Protein AF-A0A7Y7DMB6-F1 (afdb_monomer_lite)

Sequence (47 aa):
MTKKALITGVTGQDGSYLAEFLLEKGYEVHGIKRRASSFNTQRIDHI

Radius of gyration: 10.58 Å; chains: 1; bounding box: 21×18×27 Å

Structure (mmCIF, N/CA/C/O backbone):
data_AF-A0A7Y7DMB6-F1
#
_entry.id   AF-A0A7Y7DMB6-F1
#
loop_
_atom_site.group_PDB
_atom_site.id
_atom_site.type_symbol
_atom_site.label_atom_id
_atom_site.label_alt_id
_atom_site.label_comp_id
_atom_site.label_asym_id
_atom_site.label_entity_id
_atom_site.label_seq_id
_atom_site.pdbx_PDB_ins_code
_atom_site.Cartn_x
_atom_site.Cartn_y
_atom_site.Cartn_z
_atom_site.occupancy
_atom_site.B_iso_or_equiv
_atom_site.auth_seq_id
_atom_site.auth_comp_id
_atom_site.auth_asym_id
_atom_site.auth_atom_id
_atom_site.pdbx_PDB_model_num
ATOM 1 N N . MET A 1 1 ? -14.540 6.552 13.945 1.00 78.19 1 MET A N 1
ATOM 2 C CA . MET A 1 1 ? -13.677 7.161 12.909 1.00 78.19 1 MET A CA 1
ATOM 3 C C . MET A 1 1 ? -12.582 6.166 12.575 1.00 78.19 1 MET A C 1
ATOM 5 O O . MET A 1 1 ? -11.765 5.883 13.444 1.00 78.19 1 MET A O 1
ATOM 9 N N . THR A 1 2 ? -12.596 5.602 11.372 1.00 89.31 2 THR A N 1
ATOM 10 C CA . THR A 1 2 ? -11.533 4.712 10.883 1.00 89.31 2 THR A CA 1
ATOM 11 C C . THR A 1 2 ? -10.277 5.545 10.634 1.00 89.31 2 THR A C 1
ATOM 13 O O . THR A 1 2 ? -10.352 6.597 9.997 1.00 89.31 2 THR A O 1
ATOM 16 N N . LYS A 1 3 ? -9.131 5.135 11.185 1.00 97.44 3 LYS A N 1
ATOM 17 C CA . LYS A 1 3 ? -7.865 5.848 10.960 1.00 97.44 3 LYS A CA 1
ATOM 18 C C . LYS A 1 3 ? -7.406 5.599 9.525 1.00 97.44 3 LYS A C 1
ATOM 20 O O . LYS A 1 3 ? -7.511 4.477 9.045 1.00 97.44 3 LYS A O 1
ATOM 25 N N . LYS A 1 4 ? -6.896 6.633 8.854 1.00 98.19 4 LYS A N 1
ATOM 26 C CA . LYS A 1 4 ? -6.441 6.545 7.460 1.00 98.19 4 LYS A CA 1
ATOM 27 C C . LYS A 1 4 ? -4.919 6.521 7.386 1.00 98.19 4 LYS A C 1
ATOM 29 O O . LYS A 1 4 ? -4.269 7.280 8.106 1.00 98.19 4 LYS A O 1
ATOM 34 N N . ALA A 1 5 ? -4.363 5.689 6.512 1.00 98.12 5 ALA A N 1
ATOM 35 C CA . ALA A 1 5 ? -2.930 5.610 6.244 1.00 98.12 5 ALA A CA 1
ATOM 36 C C . ALA A 1 5 ? -2.655 5.700 4.739 1.00 98.12 5 ALA A C 1
ATOM 38 O O . ALA A 1 5 ? -3.297 5.023 3.942 1.00 98.12 5 ALA A O 1
ATOM 39 N N . LEU A 1 6 ? -1.681 6.525 4.351 1.00 98.12 6 LEU A N 1
ATOM 40 C CA . LEU A 1 6 ? -1.182 6.607 2.980 1.00 98.12 6 LEU A CA 1
ATOM 41 C C . LEU A 1 6 ? 0.188 5.927 2.914 1.00 98.12 6 LEU A C 1
ATOM 43 O O . LEU A 1 6 ? 1.114 6.359 3.599 1.00 98.12 6 LEU A O 1
ATOM 47 N N . ILE A 1 7 ? 0.325 4.890 2.086 1.00 97.38 7 ILE A N 1
ATOM 48 C CA . ILE A 1 7 ? 1.575 4.140 1.912 1.00 97.38 7 ILE A CA 1
ATOM 49 C C . ILE A 1 7 ? 2.161 4.422 0.529 1.00 97.38 7 ILE A C 1
ATOM 51 O O . ILE A 1 7 ? 1.589 4.088 -0.513 1.00 97.38 7 ILE A O 1
ATOM 55 N N . THR A 1 8 ? 3.359 4.999 0.513 1.00 95.25 8 THR A N 1
ATOM 56 C CA . THR A 1 8 ? 4.205 5.073 -0.682 1.00 95.25 8 THR A CA 1
ATOM 57 C C . THR A 1 8 ? 5.086 3.836 -0.767 1.00 95.25 8 THR A C 1
ATOM 59 O O . THR A 1 8 ? 5.621 3.404 0.248 1.00 95.25 8 THR A O 1
ATOM 62 N N . GLY A 1 9 ? 5.282 3.283 -1.965 1.00 93.19 9 GLY A N 1
ATOM 63 C CA . GLY A 1 9 ? 6.028 2.025 -2.095 1.00 93.19 9 GLY A CA 1
ATOM 64 C C . GLY A 1 9 ? 5.217 0.802 -1.657 1.00 93.19 9 GLY A C 1
ATOM 65 O O . GLY A 1 9 ? 5.798 -0.230 -1.348 1.00 93.19 9 GLY 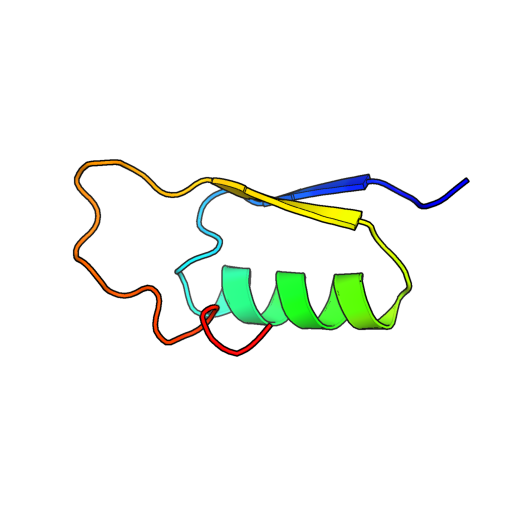A O 1
ATOM 66 N N . VAL A 1 10 ? 3.882 0.909 -1.671 1.00 95.25 10 VAL A N 1
ATOM 67 C CA . VAL A 1 10 ? 2.940 -0.149 -1.262 1.00 95.25 10 VAL A CA 1
ATOM 68 C C . VAL A 1 10 ? 3.158 -1.480 -1.997 1.00 95.25 10 VAL A C 1
ATOM 70 O O . VAL A 1 10 ? 2.922 -2.537 -1.439 1.00 95.25 10 VAL A O 1
ATOM 73 N N . THR A 1 11 ? 3.671 -1.443 -3.232 1.00 93.12 11 THR A N 1
ATOM 74 C CA . THR A 1 11 ? 3.960 -2.639 -4.046 1.00 93.12 11 THR A CA 1
ATOM 75 C C . THR A 1 11 ? 5.283 -3.335 -3.683 1.00 93.12 11 THR A C 1
ATOM 77 O O . THR A 1 11 ? 5.606 -4.385 -4.243 1.00 93.12 11 THR A O 1
ATOM 80 N N . GLY A 1 12 ? 6.106 -2.723 -2.826 1.00 92.44 12 GLY A N 1
ATOM 81 C CA . GLY A 1 12 ? 7.306 -3.348 -2.265 1.00 92.44 12 GLY A CA 1
ATOM 82 C C . GLY A 1 12 ? 6.948 -4.344 -1.160 1.00 92.44 12 GLY A C 1
ATOM 83 O O . GLY A 1 12 ? 5.827 -4.336 -0.669 1.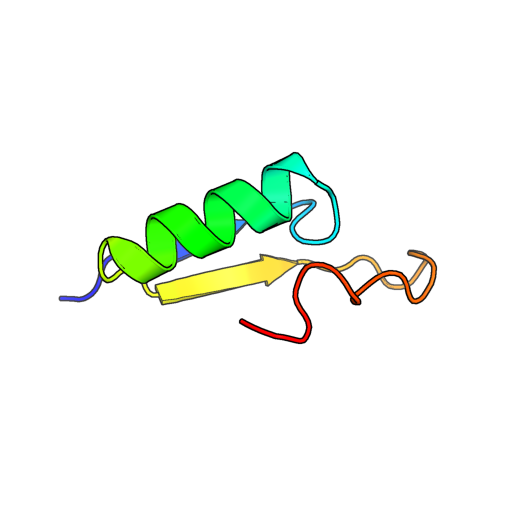00 92.44 12 GLY A O 1
ATOM 84 N N . GLN A 1 13 ? 7.902 -5.182 -0.754 1.00 93.38 13 GLN A N 1
ATOM 85 C CA . GLN A 1 13 ? 7.683 -6.191 0.292 1.00 93.38 13 GLN A CA 1
ATOM 86 C C . GLN A 1 13 ? 7.251 -5.558 1.625 1.00 93.38 13 GLN A C 1
ATOM 88 O O . GLN A 1 13 ? 6.192 -5.887 2.156 1.00 93.38 13 GLN A O 1
ATOM 93 N N . ASP A 1 14 ? 8.021 -4.589 2.116 1.00 96.44 14 ASP A N 1
ATOM 94 C CA . ASP A 1 14 ? 7.717 -3.922 3.387 1.00 96.44 14 ASP A CA 1
ATOM 95 C C . ASP A 1 14 ? 6.409 -3.126 3.305 1.00 96.44 14 ASP A C 1
ATOM 97 O O . ASP A 1 14 ? 5.628 -3.096 4.252 1.00 96.44 14 ASP A O 1
ATOM 101 N N . GLY A 1 15 ? 6.144 -2.521 2.141 1.00 96.12 15 GLY A N 1
ATOM 102 C CA . GLY A 1 15 ? 4.903 -1.802 1.868 1.00 96.12 15 GLY A CA 1
ATOM 103 C C . GLY A 1 15 ? 3.676 -2.708 1.938 1.00 96.12 15 GLY A C 1
ATOM 104 O O . GLY A 1 15 ? 2.692 -2.326 2.569 1.00 96.12 15 GLY A O 1
ATOM 105 N N . SER A 1 16 ? 3.750 -3.909 1.352 1.00 96.31 16 SER A N 1
ATOM 106 C CA . SER A 1 16 ? 2.668 -4.898 1.423 1.00 96.31 16 SER A CA 1
ATOM 107 C C . SER A 1 16 ? 2.437 -5.400 2.849 1.00 96.31 16 SER A C 1
ATOM 109 O O . SER A 1 16 ? 1.295 -5.438 3.295 1.00 96.31 16 SER A O 1
ATOM 111 N N . TYR A 1 17 ? 3.501 -5.684 3.608 1.00 97.69 1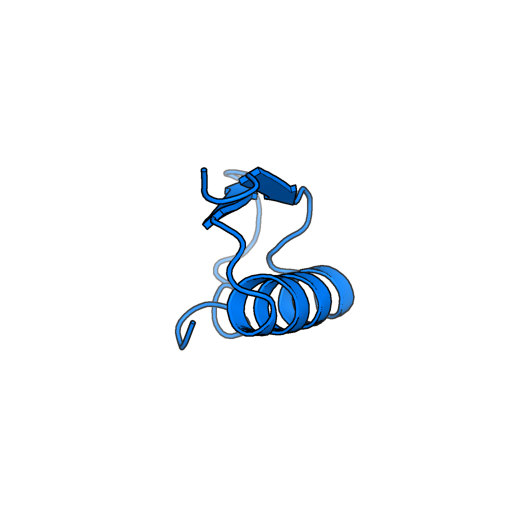7 TYR A N 1
ATOM 112 C CA . TYR A 1 17 ? 3.364 -6.174 4.987 1.00 97.69 17 TYR A CA 1
ATOM 113 C C . TYR A 1 17 ? 2.808 -5.095 5.923 1.00 97.69 17 TYR A C 1
ATOM 115 O O . TYR A 1 17 ? 1.983 -5.377 6.790 1.00 97.69 17 TYR A O 1
ATOM 123 N N . LEU A 1 18 ? 3.216 -3.836 5.732 1.00 98.19 18 LEU A N 1
ATOM 124 C CA . LEU A 1 18 ? 2.647 -2.712 6.471 1.00 98.19 18 LEU A CA 1
ATOM 125 C C . LEU A 1 18 ? 1.163 -2.506 6.135 1.00 98.19 18 LEU A C 1
ATOM 127 O O . LEU A 1 18 ? 0.384 -2.180 7.031 1.00 98.19 18 LEU A O 1
ATOM 131 N N . ALA A 1 19 ? 0.773 -2.679 4.868 1.00 98.19 19 ALA A N 1
ATOM 132 C CA . ALA A 1 19 ? -0.619 -2.566 4.447 1.00 98.19 19 ALA A CA 1
ATOM 133 C C . ALA A 1 19 ? -1.493 -3.627 5.130 1.00 98.19 19 ALA A C 1
ATOM 135 O O . ALA A 1 19 ? -2.472 -3.255 5.773 1.00 98.19 19 ALA A O 1
ATOM 136 N N . GLU A 1 20 ? -1.098 -4.903 5.077 1.00 98.00 20 GLU A N 1
ATOM 137 C CA . GLU A 1 20 ? -1.790 -6.007 5.763 1.00 98.00 20 GLU A CA 1
ATOM 138 C C . GLU A 1 20 ? -1.945 -5.733 7.262 1.00 98.00 20 GLU A C 1
ATOM 140 O O . GLU A 1 20 ? -3.059 -5.713 7.784 1.00 98.00 20 GLU A O 1
ATOM 145 N N . PHE A 1 21 ? -0.848 -5.397 7.941 1.00 98.31 21 PHE A N 1
ATOM 146 C CA . PHE A 1 21 ? -0.858 -5.105 9.373 1.00 98.31 21 PHE A CA 1
ATOM 147 C C . PHE A 1 21 ? -1.802 -3.952 9.757 1.00 98.31 21 PHE A C 1
ATOM 149 O O . PHE A 1 21 ? -2.458 -3.985 10.802 1.00 98.31 21 PHE A O 1
ATOM 156 N N . LEU A 1 22 ? -1.866 -2.893 8.945 1.00 98.25 22 LEU A N 1
ATOM 157 C CA . LEU A 1 22 ? -2.745 -1.752 9.208 1.00 98.25 22 LEU A CA 1
ATOM 158 C C . LEU A 1 22 ? -4.212 -2.084 8.921 1.00 98.25 22 LEU A C 1
ATOM 160 O O . LEU A 1 22 ? -5.080 -1.678 9.701 1.00 98.25 22 LEU A O 1
ATOM 164 N N . LEU A 1 23 ? -4.489 -2.844 7.859 1.00 97.81 23 LEU A N 1
ATOM 165 C CA . LEU A 1 23 ? -5.829 -3.348 7.555 1.00 97.81 23 LEU A CA 1
ATOM 166 C C . LEU A 1 23 ? -6.355 -4.223 8.702 1.00 97.81 23 LEU A C 1
ATOM 168 O O . LEU A 1 23 ? -7.460 -3.983 9.187 1.00 97.81 23 LEU A O 1
ATOM 172 N N . GLU A 1 24 ? -5.537 -5.140 9.230 1.00 97.88 24 GLU A N 1
ATOM 173 C CA . GLU A 1 24 ? -5.870 -5.958 10.409 1.00 97.88 24 GLU A CA 1
ATOM 174 C C . GLU A 1 24 ? -6.180 -5.114 11.656 1.00 97.88 24 GLU A C 1
ATOM 176 O O . GLU A 1 24 ? -7.008 -5.486 12.489 1.00 97.88 24 GLU A O 1
ATOM 181 N N . LYS A 1 25 ? -5.556 -3.938 11.789 1.00 97.69 25 LYS A N 1
ATOM 182 C CA . LYS A 1 25 ? -5.838 -2.978 12.870 1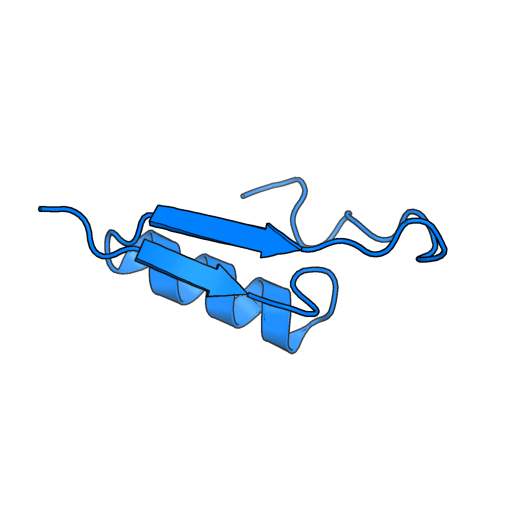.00 97.69 25 LYS A CA 1
ATOM 183 C C . LYS A 1 25 ? -7.058 -2.087 12.618 1.00 97.69 25 LYS A C 1
ATOM 185 O O . LYS A 1 25 ? -7.322 -1.194 13.427 1.00 97.69 25 LYS A O 1
ATOM 190 N N . GLY A 1 26 ? -7.789 -2.298 11.525 1.00 97.44 26 GLY A N 1
ATOM 191 C CA . GLY A 1 26 ? -8.978 -1.525 11.172 1.00 97.44 26 GLY A CA 1
ATOM 192 C C . GLY A 1 26 ? -8.658 -0.132 10.634 1.00 97.44 26 GLY A C 1
ATOM 193 O O . GLY A 1 26 ? -9.415 0.808 10.880 1.00 97.44 26 GLY A O 1
ATOM 194 N N . TYR A 1 27 ? -7.523 0.032 9.952 1.00 98.56 27 TYR A N 1
ATOM 195 C CA . TYR A 1 27 ? -7.217 1.253 9.211 1.00 98.56 27 TYR A CA 1
ATOM 196 C C . TYR A 1 27 ? -7.793 1.185 7.793 1.00 98.56 27 TYR A C 1
ATOM 198 O O . TYR A 1 27 ? -7.882 0.123 7.186 1.00 98.56 27 TYR A O 1
ATOM 206 N N . GLU A 1 28 ? -8.118 2.348 7.238 1.00 98.25 28 GLU A N 1
ATOM 207 C CA . GLU A 1 28 ? -8.334 2.537 5.803 1.00 98.25 28 GLU A CA 1
ATOM 208 C C . GLU A 1 28 ? -6.977 2.860 5.162 1.00 98.25 28 GLU A C 1
ATOM 210 O O . GLU A 1 28 ? -6.346 3.868 5.502 1.00 98.25 28 GLU A O 1
ATOM 215 N N . VAL A 1 29 ? -6.493 1.992 4.273 1.00 98.12 29 VAL A N 1
ATOM 216 C CA . VAL A 1 29 ? -5.159 2.112 3.668 1.00 98.12 29 VAL A CA 1
ATOM 217 C C . VAL A 1 29 ? -5.278 2.551 2.211 1.00 98.12 29 VAL A C 1
ATOM 219 O O . VAL A 1 29 ? -5.962 1.922 1.411 1.00 98.12 29 VAL A O 1
ATOM 222 N N . HIS A 1 30 ? -4.568 3.618 1.847 1.00 97.69 30 HIS A N 1
ATOM 223 C CA . HIS A 1 30 ? -4.425 4.078 0.470 1.00 97.69 30 HIS A CA 1
ATOM 224 C C . HIS A 1 30 ? -2.990 3.839 -0.000 1.00 97.69 30 HIS A C 1
ATOM 226 O O . HIS A 1 30 ? -2.035 4.348 0.588 1.00 97.69 30 HIS A O 1
ATOM 232 N N . GLY A 1 31 ? -2.825 3.074 -1.075 1.00 95.00 31 GLY A N 1
ATOM 233 C CA . GLY A 1 31 ? -1.524 2.787 -1.671 1.00 95.00 31 GLY A CA 1
ATOM 234 C C . GLY A 1 31 ? -1.224 3.666 -2.887 1.00 95.00 31 GLY A C 1
ATOM 235 O O . GLY A 1 31 ? -2.083 3.852 -3.747 1.00 95.00 31 GLY A O 1
ATOM 236 N N . ILE A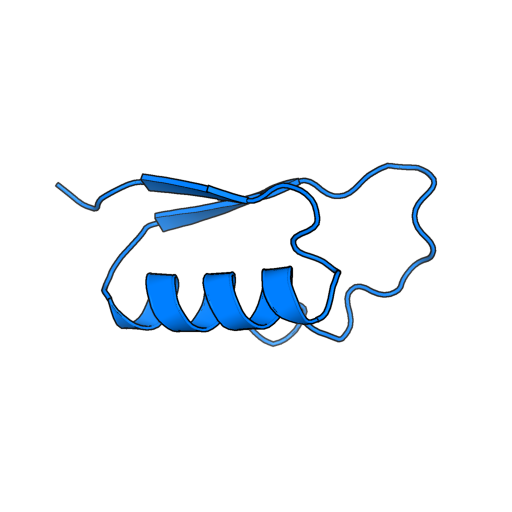 1 32 ? 0.009 4.170 -3.007 1.00 92.75 32 ILE A N 1
ATOM 237 C CA . ILE A 1 32 ? 0.476 4.867 -4.218 1.00 92.75 32 ILE A CA 1
ATOM 238 C C . ILE A 1 32 ? 1.368 3.943 -5.050 1.00 92.75 32 ILE A C 1
ATOM 240 O O . ILE A 1 32 ? 2.454 3.546 -4.618 1.00 92.75 32 ILE A O 1
ATOM 244 N N . LYS A 1 33 ? 0.952 3.687 -6.296 1.00 87.62 33 LYS A N 1
ATOM 245 C CA . LYS A 1 33 ? 1.751 3.015 -7.331 1.00 87.62 33 LYS A CA 1
ATOM 246 C C . LYS A 1 33 ? 2.266 4.036 -8.350 1.00 87.62 33 LYS A C 1
ATOM 248 O O . LYS A 1 33 ? 1.505 4.847 -8.874 1.00 87.62 33 LYS A O 1
ATOM 253 N N . ARG A 1 34 ? 3.561 3.984 -8.684 1.00 86.25 34 ARG A N 1
ATOM 254 C CA . ARG A 1 34 ? 4.134 4.810 -9.765 1.00 86.25 34 ARG A CA 1
ATOM 255 C C . ARG A 1 34 ? 3.730 4.254 -11.132 1.00 86.25 34 ARG A C 1
ATOM 257 O O . ARG A 1 34 ? 3.805 3.047 -11.343 1.00 86.25 34 ARG A O 1
ATOM 264 N N . ARG A 1 35 ? 3.416 5.129 -12.094 1.00 82.50 35 ARG A N 1
ATOM 265 C CA . ARG A 1 35 ? 3.080 4.736 -13.480 1.00 82.50 35 ARG A CA 1
ATOM 266 C C . A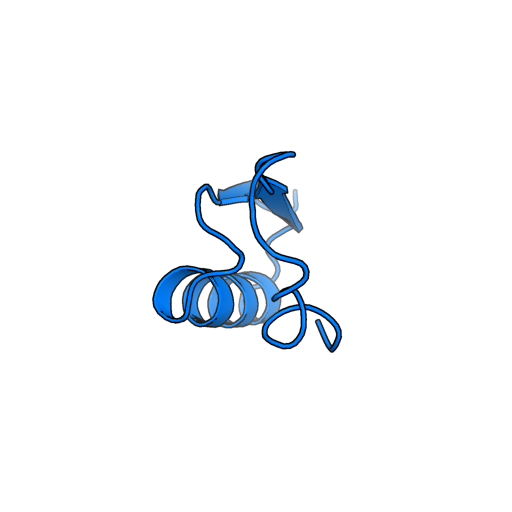RG A 1 35 ? 4.173 3.887 -14.147 1.00 82.50 35 ARG A C 1
ATOM 268 O O . ARG A 1 35 ? 3.849 2.955 -14.863 1.00 82.50 35 ARG A O 1
ATOM 275 N N . ALA A 1 36 ? 5.445 4.195 -13.881 1.00 79.44 36 ALA A N 1
ATOM 276 C CA . ALA A 1 36 ? 6.602 3.484 -14.432 1.00 79.44 36 ALA A CA 1
ATOM 277 C C . ALA A 1 36 ? 7.023 2.239 -13.627 1.00 79.44 36 ALA A C 1
ATOM 279 O O . ALA A 1 36 ? 8.044 1.632 -13.938 1.00 79.44 36 ALA A O 1
ATOM 280 N N . SER A 1 37 ? 6.294 1.871 -12.566 1.00 72.50 37 SER A N 1
ATOM 281 C CA . SER A 1 37 ? 6.564 0.598 -11.893 1.00 72.50 37 SER A CA 1
ATOM 282 C C . SER A 1 37 ? 6.139 -0.550 -12.802 1.00 72.50 37 SER A C 1
ATOM 284 O O . SER A 1 37 ? 5.057 -0.504 -13.392 1.00 72.50 37 SER A O 1
ATOM 286 N N . SER A 1 38 ? 6.978 -1.584 -12.902 1.00 69.12 38 SER A N 1
ATOM 287 C CA . SER A 1 38 ? 6.582 -2.861 -13.497 1.00 69.12 38 SER A CA 1
ATOM 288 C C . SER A 1 38 ? 5.263 -3.342 -12.873 1.00 69.12 38 SER A C 1
ATOM 290 O O . SER A 1 38 ? 4.946 -2.975 -11.737 1.00 69.12 38 SER A O 1
ATOM 292 N N . PHE A 1 39 ? 4.487 -4.158 -13.593 1.00 67.56 39 PHE A N 1
ATOM 293 C CA . PHE A 1 39 ? 3.213 -4.748 -13.142 1.00 67.56 39 PHE A CA 1
ATOM 294 C C . PHE A 1 39 ? 3.386 -5.769 -11.988 1.00 67.56 39 PHE A C 1
ATOM 296 O O . PHE A 1 39 ? 2.859 -6.870 -12.024 1.00 67.56 39 PHE A O 1
ATOM 303 N N . ASN A 1 40 ? 4.123 -5.409 -10.939 1.00 70.88 40 ASN A N 1
ATOM 304 C CA . ASN A 1 40 ? 4.435 -6.242 -9.782 1.00 70.88 40 ASN A CA 1
ATOM 305 C C . ASN A 1 40 ? 3.455 -5.957 -8.631 1.00 70.88 40 ASN A C 1
ATOM 307 O O . ASN A 1 40 ? 3.879 -5.725 -7.499 1.00 70.88 40 ASN A O 1
ATOM 311 N N . THR A 1 41 ? 2.151 -5.905 -8.923 1.00 84.19 41 THR A N 1
ATOM 312 C CA . THR A 1 41 ? 1.105 -5.707 -7.900 1.00 84.19 41 THR A CA 1
ATOM 313 C C . THR A 1 41 ? 0.720 -6.998 -7.188 1.00 84.19 41 THR A C 1
ATOM 315 O O . THR A 1 41 ? 0.024 -6.926 -6.192 1.00 84.19 41 THR A O 1
ATOM 318 N N . GLN A 1 42 ? 1.278 -8.145 -7.588 1.00 88.00 42 GLN A N 1
ATOM 319 C CA . GLN A 1 42 ? 0.988 -9.466 -7.011 1.00 88.00 42 GLN A CA 1
ATOM 320 C C . GLN A 1 42 ? 1.023 -9.523 -5.476 1.00 88.00 42 GLN A C 1
ATOM 322 O O . GLN A 1 42 ? 0.293 -10.302 -4.884 1.00 88.00 42 GLN A O 1
ATOM 327 N N . ARG A 1 43 ? 1.864 -8.705 -4.824 1.00 88.62 43 ARG A N 1
ATOM 328 C CA . ARG A 1 43 ? 1.970 -8.633 -3.353 1.00 88.62 43 ARG A CA 1
ATOM 329 C C . ARG A 1 43 ? 0.788 -7.952 -2.666 1.00 88.62 43 ARG A C 1
ATOM 331 O O . ARG A 1 43 ? 0.704 -8.000 -1.448 1.00 88.62 43 ARG A O 1
ATOM 338 N N . ILE A 1 44 ? -0.027 -7.234 -3.426 1.00 91.06 44 ILE A N 1
ATOM 339 C CA . ILE A 1 44 ? -1.151 -6.447 -2.928 1.00 91.06 44 ILE A CA 1
ATOM 340 C C . ILE A 1 44 ? -2.460 -6.761 -3.664 1.00 91.06 44 ILE A C 1
ATOM 342 O O . ILE A 1 44 ? -3.456 -6.103 -3.416 1.00 91.06 44 ILE A O 1
ATOM 346 N N . ASP A 1 45 ? -2.466 -7.715 -4.597 1.00 90.25 45 ASP A N 1
ATOM 347 C CA . ASP A 1 45 ? -3.663 -8.046 -5.384 1.00 90.25 45 ASP A CA 1
ATOM 348 C C . ASP A 1 45 ? -4.677 -8.885 -4.574 1.00 90.25 45 ASP A C 1
ATOM 350 O O . ASP A 1 45 ? -5.831 -9.016 -4.977 1.00 90.25 45 ASP A O 1
ATOM 354 N N . HIS A 1 46 ? -4.251 -9.476 -3.450 1.00 89.94 46 HIS A N 1
ATOM 355 C CA . HIS A 1 46 ? -5.071 -10.315 -2.564 1.00 89.94 46 HIS A CA 1
ATOM 356 C C . HIS A 1 46 ? -5.598 -9.593 -1.314 1.00 89.94 46 HIS A C 1
ATOM 358 O O . HIS A 1 46 ? -6.287 -10.226 -0.512 1.00 89.94 46 HIS A O 1
ATOM 364 N N . ILE A 1 47 ? -5.256 -8.312 -1.141 1.00 89.19 47 ILE A N 1
ATOM 365 C CA . ILE A 1 47 ? -5.683 -7.442 -0.029 1.00 89.19 47 ILE A CA 1
ATOM 366 C C . ILE A 1 47 ? -6.668 -6.382 -0.507 1.00 89.19 47 ILE A C 1
ATOM 368 O O . ILE A 1 47 ? -7.590 -6.072 0.278 1.00 89.19 47 ILE A O 1
#

pLDDT: mean 91.6, std 8.39, range [67.56, 98.56]

Foldseek 3Di:
DAAEEEAEPCLDPVNLVVVVVSVVVRHHYHYDDDPPDDPSNVSPPVD

Secondary structure (DSSP, 8-state):
---EEEEETTTSHHHHHHHHHHHHTT-EEEEE--TTS-S--TTTTT-